Protein AF-A0A251UG62-F1 (afdb_monomer_lite)

InterPro domains:
  IPR005013 Dolichyl-diphosphooligosaccharide--protein glycosyltransferase 48kDa subunit [PTHR10830] (5-87)
  IPR055457 OST48, N-terminal domain [PF03345] (5-78)

pLDDT: mean 80.87, std 14.55, range [36.69, 97.56]

Foldseek 3Di:
DDDDPPDPDALVVVVVCVVVVDDDDDDDALQDDPRNQVNCVVVVHHFDPDSPDFDADPPAADPPPDPPDRQFGWDQDDDPDCVVPNPDRDTDTDSDGD

Organism: Helianthus annuus (NCBI:txid4232)

Structure (mmCIF, N/CA/C/O backbone):
data_AF-A0A251UG62-F1
#
_entry.id   AF-A0A251UG62-F1
#
loop_
_atom_site.group_PDB
_atom_site.id
_atom_site.type_symbol
_atom_site.label_atom_id
_atom_site.label_alt_id
_atom_site.label_comp_id
_atom_site.label_asym_id
_atom_site.label_entity_id
_atom_site.label_seq_id
_atom_site.pdbx_PDB_ins_code
_atom_site.Cartn_x
_atom_site.Cartn_y
_atom_site.Cartn_z
_atom_site.occupancy
_atom_site.B_iso_or_equiv
_atom_site.auth_seq_id
_atom_site.auth_comp_id
_atom_site.auth_asym_id
_atom_site.auth_atom_id
_atom_site.pdbx_PDB_model_num
ATOM 1 N N . MET A 1 1 ? 21.384 3.363 13.323 1.00 36.69 1 MET A N 1
ATOM 2 C CA . MET A 1 1 ? 20.628 4.501 13.884 1.00 36.69 1 MET A CA 1
ATOM 3 C C . MET A 1 1 ? 19.180 4.274 13.510 1.00 36.69 1 MET A C 1
ATOM 5 O O . MET A 1 1 ? 18.905 4.176 12.325 1.00 36.69 1 MET A O 1
ATOM 9 N N . ILE A 1 2 ? 18.317 4.041 14.495 1.00 41.81 2 ILE A N 1
ATOM 10 C CA . ILE A 1 2 ? 16.918 3.649 14.284 1.00 41.81 2 ILE A CA 1
ATOM 11 C C . ILE A 1 2 ? 16.106 4.944 14.219 1.00 41.81 2 ILE A C 1
ATOM 13 O O . ILE A 1 2 ? 16.094 5.698 15.192 1.00 41.81 2 ILE A O 1
ATOM 17 N N . TYR A 1 3 ? 15.512 5.250 13.068 1.00 45.41 3 TYR A N 1
ATOM 18 C CA . TYR A 1 3 ? 14.653 6.421 12.901 1.00 45.41 3 TYR A CA 1
ATOM 19 C C . TYR A 1 3 ? 13.235 6.039 13.325 1.00 45.41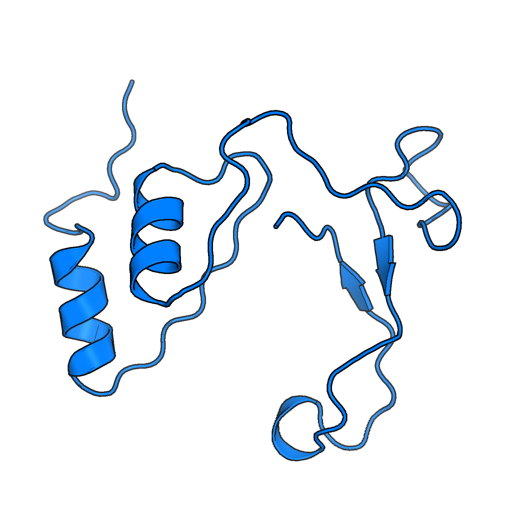 3 TYR A C 1
ATOM 21 O O . TYR A 1 3 ? 12.471 5.482 12.546 1.00 45.41 3 TYR A O 1
ATOM 29 N N . TRP A 1 4 ? 12.902 6.295 14.588 1.00 58.75 4 TRP A N 1
ATOM 30 C CA . TRP A 1 4 ? 11.515 6.291 15.048 1.00 58.75 4 TRP A CA 1
ATOM 31 C C . TRP A 1 4 ? 10.815 7.545 14.513 1.00 58.75 4 TRP A C 1
ATOM 33 O O . TRP A 1 4 ? 11.434 8.614 14.454 1.00 58.75 4 TRP A O 1
ATOM 43 N N . PHE A 1 5 ? 9.537 7.442 14.147 1.00 61.00 5 PHE A N 1
ATOM 44 C CA . PHE A 1 5 ? 8.706 8.625 13.929 1.00 61.00 5 PHE A CA 1
ATOM 45 C C . PHE A 1 5 ? 8.638 9.389 15.259 1.00 61.00 5 PHE A C 1
ATOM 47 O O . PHE A 1 5 ? 8.008 8.941 16.206 1.00 61.00 5 PHE A O 1
ATOM 54 N N . GLY A 1 6 ? 9.385 10.490 15.373 1.00 61.06 6 GLY A N 1
ATOM 55 C CA . GLY A 1 6 ? 9.650 11.160 16.650 1.00 61.06 6 GLY A CA 1
ATOM 56 C C . GLY A 1 6 ? 8.409 11.380 17.531 1.00 61.06 6 GLY A C 1
ATOM 57 O O . GLY A 1 6 ? 7.344 11.749 17.045 1.00 61.06 6 GLY A O 1
ATOM 58 N N . GLY A 1 7 ? 8.569 11.201 18.846 1.00 69.69 7 GLY A N 1
ATOM 59 C CA . GLY A 1 7 ? 7.490 11.345 19.830 1.00 69.69 7 GLY A CA 1
ATOM 60 C C . GLY A 1 7 ? 6.802 10.020 20.177 1.00 69.69 7 GLY A C 1
ATOM 61 O O . GLY A 1 7 ? 7.428 8.964 20.136 1.00 69.69 7 GLY A O 1
ATOM 62 N N . SER A 1 8 ? 5.523 10.087 20.555 1.00 73.62 8 SER A N 1
ATOM 63 C CA . SER A 1 8 ? 4.695 8.945 20.975 1.00 73.62 8 SER A CA 1
ATOM 64 C C . SER A 1 8 ? 3.949 8.267 19.817 1.00 73.62 8 SER A C 1
ATOM 66 O O . SER A 1 8 ? 2.896 7.689 20.046 1.00 73.62 8 SER A O 1
ATOM 68 N N . LEU A 1 9 ? 4.425 8.404 18.573 1.00 83.75 9 LEU A N 1
ATOM 69 C CA . LEU A 1 9 ? 3.736 7.847 17.409 1.00 83.75 9 LEU A CA 1
ATOM 70 C C . LEU A 1 9 ? 4.082 6.366 17.237 1.00 83.75 9 LEU A C 1
ATOM 72 O O . LEU A 1 9 ? 5.140 6.039 16.710 1.00 83.75 9 LEU A O 1
ATOM 76 N N . ASP A 1 10 ? 3.180 5.492 17.667 1.00 89.19 10 ASP A N 1
ATOM 77 C CA . ASP A 1 10 ? 3.235 4.044 17.467 1.00 89.19 10 ASP A CA 1
ATOM 78 C C . ASP A 1 10 ? 2.014 3.534 16.677 1.00 89.19 10 ASP A C 1
ATOM 80 O O . ASP A 1 10 ? 1.140 4.313 16.288 1.00 89.19 10 ASP A O 1
ATOM 84 N N . VAL A 1 11 ? 1.963 2.219 16.417 1.00 92.00 11 VAL A N 1
ATOM 85 C CA . VAL A 1 11 ? 0.852 1.569 15.694 1.00 92.00 11 VAL A CA 1
ATOM 86 C C . VAL A 1 11 ? -0.487 1.883 16.362 1.00 92.00 11 VAL A C 1
ATOM 88 O O . VAL A 1 11 ? -1.413 2.326 15.691 1.00 92.00 11 VAL A O 1
ATOM 91 N N . ALA A 1 12 ? -0.574 1.708 17.684 1.00 92.38 12 ALA A N 1
ATOM 92 C CA . ALA A 1 12 ? -1.806 1.903 18.443 1.00 92.38 12 ALA A CA 1
ATOM 93 C C . ALA A 1 12 ? -2.340 3.334 18.305 1.00 92.38 12 ALA A C 1
ATOM 95 O O . ALA A 1 12 ? -3.520 3.530 18.044 1.00 92.38 12 ALA A O 1
ATOM 96 N N . THR A 1 13 ? -1.460 4.333 18.379 1.00 92.81 13 THR A N 1
ATOM 97 C CA . THR A 1 13 ? -1.835 5.743 18.217 1.00 92.81 13 THR A CA 1
ATOM 98 C C . THR A 1 13 ? -2.391 6.034 16.819 1.00 92.81 13 THR A C 1
ATOM 100 O O . THR A 1 13 ? -3.323 6.828 16.676 1.00 92.81 13 THR A O 1
ATOM 103 N N . VAL A 1 14 ? -1.828 5.415 15.775 1.00 93.12 14 VAL A N 1
ATOM 104 C CA . VAL A 1 14 ? -2.328 5.568 14.399 1.00 93.12 14 VAL A CA 1
ATOM 105 C C . VAL A 1 14 ? -3.680 4.875 14.225 1.00 93.12 14 VAL A C 1
ATOM 107 O O . VAL A 1 14 ? -4.571 5.448 13.599 1.00 93.12 14 VAL A O 1
ATOM 110 N N . LEU A 1 15 ? -3.864 3.689 14.806 1.00 93.50 15 LEU A N 1
ATOM 111 C CA . LEU A 1 15 ? -5.145 2.981 14.770 1.00 93.50 15 LEU A CA 1
ATOM 112 C C . LEU A 1 15 ? -6.235 3.742 15.530 1.00 93.50 15 LEU A C 1
ATOM 114 O O . LEU A 1 15 ? -7.294 3.984 14.964 1.00 93.50 15 LEU A O 1
ATOM 118 N N . ASP A 1 16 ? -5.948 4.242 16.735 1.00 94.81 16 ASP A N 1
ATOM 119 C CA . ASP A 1 16 ? -6.872 5.086 17.505 1.00 94.81 16 ASP A CA 1
ATOM 120 C C . ASP A 1 16 ? -7.295 6.335 16.710 1.00 94.81 16 ASP A C 1
ATOM 122 O O . ASP A 1 16 ? -8.448 6.775 16.764 1.00 94.81 16 ASP A O 1
ATOM 126 N N . PHE A 1 17 ? -6.366 6.925 15.947 1.00 94.38 17 PHE A N 1
ATOM 127 C CA . PHE A 1 17 ? -6.666 8.051 15.067 1.00 94.38 17 PHE A CA 1
ATOM 128 C C . PHE A 1 17 ? -7.668 7.657 13.973 1.00 94.38 17 PHE A C 1
ATOM 130 O O . PHE A 1 17 ? -8.659 8.370 13.794 1.00 94.38 17 PHE A O 1
ATOM 137 N N . VAL A 1 18 ? -7.458 6.527 13.292 1.00 94.56 18 VAL A N 1
ATOM 138 C CA . VAL A 1 18 ? -8.375 6.009 12.261 1.00 94.56 18 VAL A CA 1
ATOM 139 C C . VAL A 1 18 ? -9.735 5.644 12.864 1.00 94.56 18 VAL A C 1
ATOM 141 O O . VAL A 1 18 ? -10.766 6.110 12.373 1.00 94.56 18 VAL A O 1
ATOM 144 N N . ASP A 1 19 ? -9.749 4.925 13.986 1.00 94.94 19 ASP A N 1
ATOM 145 C CA . ASP A 1 19 ? -10.958 4.505 14.705 1.00 94.94 19 ASP A CA 1
ATOM 146 C C . ASP A 1 19 ? -11.776 5.694 15.236 1.00 94.94 19 ASP A C 1
ATOM 148 O O . ASP A 1 19 ? -13.000 5.616 15.366 1.00 94.94 19 ASP A O 1
ATOM 152 N N . SER A 1 20 ? -11.138 6.850 15.458 1.00 97.56 20 SER A N 1
ATOM 153 C CA . SER A 1 20 ? -11.828 8.113 15.765 1.00 97.56 20 SER A CA 1
ATOM 154 C C . SER A 1 20 ? -12.541 8.755 14.556 1.00 97.56 20 SER A C 1
ATOM 156 O O . SER A 1 20 ? -13.069 9.872 14.653 1.00 97.56 20 SER A O 1
ATOM 158 N N . GLY A 1 21 ? -12.574 8.057 13.416 1.00 96.75 21 GLY A N 1
ATOM 159 C CA . GLY A 1 21 ? -13.219 8.472 12.173 1.00 96.75 21 GLY A CA 1
ATOM 160 C C . GLY A 1 21 ? -12.372 9.438 11.349 1.00 96.75 21 GLY A C 1
ATOM 161 O O . GLY A 1 21 ? -12.917 10.372 10.756 1.00 96.75 21 GLY A O 1
ATOM 162 N N . LYS A 1 22 ? -11.043 9.287 11.379 1.00 96.50 22 LYS A N 1
ATOM 163 C CA . LYS A 1 22 ? -10.111 10.094 10.578 1.00 96.50 22 LYS A CA 1
ATOM 164 C C . LYS A 1 22 ? -9.542 9.278 9.428 1.00 96.50 22 LYS A C 1
ATOM 166 O O . LYS A 1 22 ? -9.339 8.077 9.548 1.00 96.50 22 LYS A O 1
ATOM 171 N N . ASP A 1 23 ? -9.231 9.970 8.340 1.00 95.31 23 ASP A N 1
ATOM 172 C CA . ASP A 1 23 ? -8.678 9.346 7.145 1.00 95.31 23 ASP A CA 1
ATOM 173 C C . ASP A 1 23 ? -7.149 9.267 7.220 1.00 95.31 23 ASP A C 1
ATOM 175 O O . ASP A 1 23 ? -6.476 10.227 7.611 1.00 95.31 23 ASP A O 1
ATOM 179 N N . LEU A 1 24 ? -6.604 8.129 6.793 1.00 92.00 24 LEU A N 1
ATOM 180 C CA . LEU A 1 24 ? -5.173 7.867 6.703 1.00 92.00 24 LEU A CA 1
ATOM 181 C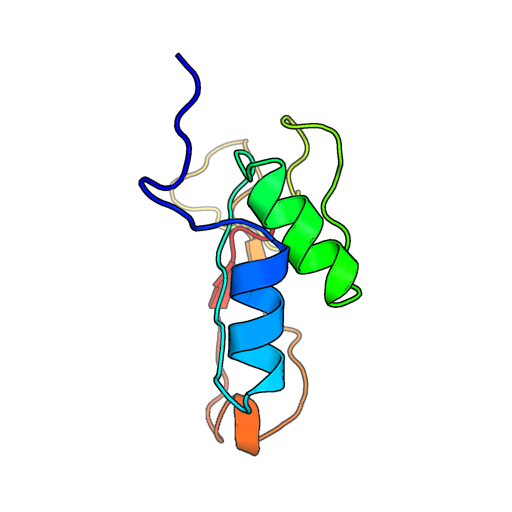 C . LEU A 1 24 ? -4.823 7.431 5.276 1.00 92.00 24 LEU A C 1
ATOM 183 O O . LEU A 1 24 ? -5.418 6.502 4.738 1.00 92.00 24 LEU A O 1
ATOM 187 N N . ILE A 1 25 ? -3.832 8.091 4.675 1.00 92.69 25 ILE A N 1
ATOM 188 C CA . ILE A 1 25 ? -3.229 7.680 3.403 1.00 92.69 25 ILE A CA 1
ATOM 189 C C . ILE A 1 25 ? -1.759 7.384 3.676 1.00 92.69 25 ILE A C 1
ATOM 191 O O . ILE A 1 25 ? -1.016 8.270 4.101 1.00 92.69 25 ILE A O 1
ATOM 195 N N . VAL A 1 26 ? -1.346 6.145 3.416 1.00 90.38 26 VAL A N 1
ATOM 196 C CA . VAL A 1 26 ? 0.046 5.704 3.532 1.00 90.38 26 VAL A CA 1
ATOM 197 C C . VAL A 1 26 ? 0.562 5.362 2.143 1.00 90.38 26 VAL A C 1
ATOM 199 O O . VAL A 1 26 ? -0.086 4.639 1.392 1.00 90.38 26 VAL A O 1
ATOM 202 N N . ALA A 1 27 ? 1.732 5.893 1.809 1.00 89.94 27 ALA A N 1
ATOM 203 C CA . ALA A 1 27 ? 2.494 5.503 0.635 1.00 89.94 27 ALA A CA 1
ATOM 204 C C . ALA A 1 27 ? 3.858 5.005 1.108 1.00 89.94 27 ALA A C 1
ATOM 206 O O . ALA A 1 27 ? 4.486 5.637 1.960 1.00 89.94 27 ALA A O 1
ATOM 207 N N . ALA A 1 28 ? 4.296 3.879 0.562 1.00 87.75 28 ALA A N 1
ATOM 208 C CA . ALA A 1 28 ? 5.567 3.260 0.886 1.00 87.75 28 ALA A CA 1
ATOM 209 C C . ALA A 1 28 ? 6.236 2.743 -0.391 1.00 87.75 28 ALA A C 1
ATOM 211 O O . ALA A 1 28 ? 5.561 2.470 -1.384 1.00 87.75 28 ALA A O 1
ATOM 212 N N . ASP A 1 29 ? 7.560 2.647 -0.355 1.00 86.50 29 ASP A N 1
ATOM 213 C CA . ASP A 1 29 ? 8.370 1.985 -1.375 1.00 86.50 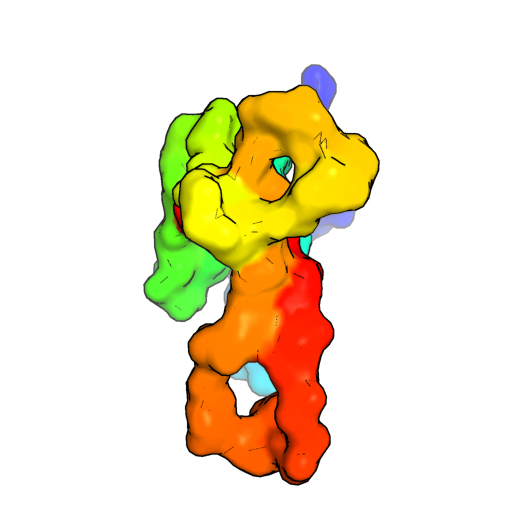29 ASP A CA 1
ATOM 214 C C . ASP A 1 29 ? 9.005 0.710 -0.790 1.00 86.50 29 ASP A C 1
ATOM 216 O O . ASP A 1 29 ? 8.668 0.299 0.323 1.00 86.50 29 ASP A O 1
ATOM 220 N N . ALA A 1 30 ? 9.944 0.093 -1.513 1.00 82.19 30 ALA A N 1
ATOM 221 C CA . ALA A 1 30 ? 10.660 -1.108 -1.066 1.00 82.19 30 ALA A CA 1
ATOM 222 C C . ALA A 1 30 ? 11.346 -0.969 0.315 1.00 82.19 30 ALA A C 1
ATOM 224 O O . ALA A 1 30 ? 11.650 -1.966 0.965 1.00 82.19 30 ALA A O 1
ATOM 225 N N . SER A 1 31 ? 11.570 0.258 0.801 1.00 84.50 31 SER A N 1
ATOM 226 C CA . SER A 1 31 ? 12.146 0.542 2.119 1.00 84.50 31 SER A CA 1
ATOM 227 C C . SER A 1 31 ? 11.108 0.760 3.231 1.00 84.50 31 SER A C 1
ATOM 229 O O . SER A 1 31 ? 11.434 1.338 4.273 1.00 84.50 31 SER A O 1
ATOM 231 N N . ALA A 1 32 ? 9.862 0.302 3.035 1.00 88.50 32 ALA A N 1
ATOM 232 C CA . ALA A 1 32 ? 8.800 0.346 4.040 1.00 88.50 32 ALA A CA 1
ATOM 233 C C . ALA A 1 32 ? 9.286 -0.166 5.407 1.00 88.50 32 ALA A C 1
ATOM 235 O O . ALA A 1 32 ? 9.825 -1.265 5.522 1.00 88.50 32 ALA A O 1
ATOM 236 N N . SER A 1 33 ? 9.080 0.635 6.455 1.00 88.50 33 SER A N 1
ATOM 237 C CA . SER A 1 33 ? 9.494 0.278 7.813 1.00 88.50 33 SER A CA 1
ATOM 238 C C . SER A 1 33 ? 8.547 -0.733 8.459 1.00 88.50 33 SER A C 1
ATOM 240 O O . SER A 1 33 ? 7.366 -0.792 8.113 1.00 88.50 33 SER A O 1
ATOM 242 N N . ASP A 1 34 ? 9.026 -1.440 9.486 1.00 88.94 34 ASP A N 1
ATOM 243 C CA . ASP A 1 34 ? 8.211 -2.367 10.290 1.00 88.94 34 ASP A CA 1
ATOM 244 C C . ASP A 1 34 ? 6.930 -1.711 10.828 1.00 88.94 34 ASP A C 1
ATOM 246 O O . ASP A 1 34 ? 5.888 -2.353 10.921 1.00 88.94 34 ASP A O 1
ATOM 250 N N . LEU A 1 35 ? 6.984 -0.412 11.148 1.00 89.50 35 LEU A N 1
ATOM 251 C CA . LEU A 1 35 ? 5.821 0.353 11.595 1.00 89.50 35 LEU A CA 1
ATOM 252 C C . LEU A 1 35 ? 4.763 0.470 10.487 1.00 89.50 35 LEU A C 1
ATOM 254 O O . LEU A 1 35 ? 3.586 0.249 10.752 1.00 89.50 35 LEU A O 1
ATOM 258 N N . ILE A 1 36 ? 5.177 0.803 9.258 1.00 91.38 36 ILE A N 1
ATOM 259 C CA . ILE A 1 36 ? 4.277 0.902 8.098 1.00 91.38 36 ILE A CA 1
ATOM 260 C C . ILE A 1 36 ? 3.662 -0.463 7.793 1.00 91.38 36 ILE A C 1
ATOM 262 O O . ILE A 1 36 ? 2.446 -0.552 7.631 1.00 91.38 36 ILE A O 1
ATOM 266 N N . ARG A 1 37 ? 4.491 -1.515 7.771 1.00 91.00 37 ARG A N 1
ATOM 267 C CA . ARG A 1 37 ? 4.040 -2.894 7.543 1.00 91.00 37 ARG A CA 1
ATOM 268 C C . ARG A 1 37 ? 3.023 -3.323 8.600 1.00 91.00 37 ARG A C 1
ATOM 270 O O . ARG A 1 37 ? 1.963 -3.826 8.254 1.00 91.00 37 ARG A O 1
ATOM 277 N N . SER A 1 38 ? 3.291 -3.024 9.872 1.00 93.12 38 SER A N 1
ATOM 278 C CA . SER A 1 38 ? 2.375 -3.335 10.978 1.00 93.12 38 SER A CA 1
ATOM 279 C C . SER A 1 38 ? 1.044 -2.585 10.864 1.00 93.12 38 SER A C 1
ATOM 281 O O . SER A 1 38 ? -0.007 -3.195 11.002 1.00 93.12 38 SER A O 1
ATOM 283 N N . ILE A 1 39 ? 1.060 -1.277 10.575 1.00 93.44 39 ILE A N 1
ATOM 284 C CA . ILE A 1 39 ? -0.177 -0.490 10.396 1.00 93.44 39 ILE A CA 1
ATOM 285 C C . ILE A 1 39 ? -1.010 -1.041 9.231 1.00 93.44 39 ILE A C 1
ATOM 287 O O . ILE A 1 39 ? -2.232 -1.136 9.338 1.00 93.44 39 ILE A O 1
ATOM 291 N N . ALA A 1 40 ? -0.361 -1.403 8.124 1.00 93.38 40 ALA A N 1
ATOM 292 C CA . ALA A 1 40 ? -1.034 -1.972 6.966 1.00 93.38 40 ALA A CA 1
ATOM 293 C C . ALA A 1 40 ? -1.646 -3.348 7.267 1.00 93.38 40 ALA A C 1
ATOM 295 O O . ALA A 1 40 ? -2.806 -3.573 6.916 1.00 93.38 40 ALA A O 1
ATOM 296 N N . ALA A 1 41 ? -0.922 -4.216 7.981 1.00 93.31 41 ALA A N 1
ATOM 297 C CA . ALA A 1 41 ? -1.400 -5.542 8.370 1.00 93.31 41 ALA A CA 1
ATOM 298 C C . ALA A 1 41 ? -2.642 -5.458 9.276 1.00 93.31 41 ALA A C 1
ATOM 300 O O . ALA A 1 41 ? -3.616 -6.180 9.066 1.00 93.31 41 ALA A O 1
ATOM 301 N N . GLU A 1 42 ? -2.675 -4.505 10.213 1.00 93.69 42 GLU A N 1
ATOM 302 C CA . GLU A 1 42 ? -3.857 -4.219 11.047 1.00 93.69 42 GLU A CA 1
ATOM 303 C C . GLU A 1 42 ? -5.050 -3.691 10.222 1.00 93.69 42 GLU A C 1
ATOM 305 O O . GLU A 1 42 ? -6.208 -3.860 10.602 1.00 93.69 42 GLU A O 1
ATOM 310 N N . CYS A 1 43 ? -4.784 -3.112 9.046 1.00 91.31 43 CYS A N 1
ATOM 311 C CA . CYS A 1 43 ? -5.796 -2.731 8.056 1.00 91.31 43 CYS A CA 1
ATOM 312 C C . CYS A 1 43 ? -6.126 -3.856 7.048 1.00 91.31 43 CYS A C 1
ATOM 314 O O . CYS A 1 43 ? -6.939 -3.644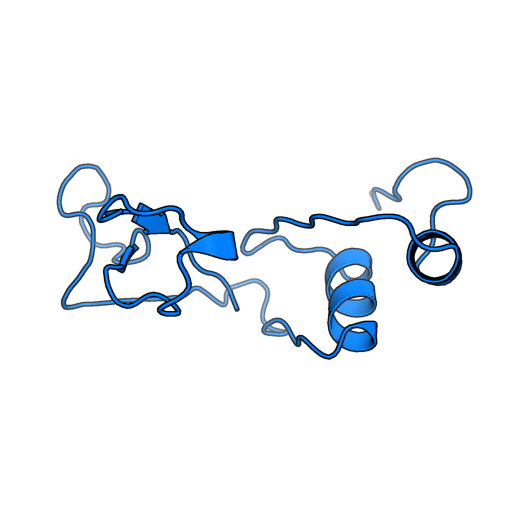 6.145 1.00 91.31 43 CYS A O 1
ATOM 316 N N . GLY A 1 44 ? -5.519 -5.042 7.178 1.00 92.88 44 GLY A N 1
ATOM 317 C CA . GLY A 1 44 ? -5.730 -6.199 6.301 1.00 92.88 44 GLY A CA 1
ATOM 318 C C . GLY A 1 44 ? -4.937 -6.185 4.988 1.00 92.88 44 GLY A C 1
ATOM 319 O O . GLY A 1 44 ? -5.347 -6.847 4.033 1.00 92.88 44 GLY A O 1
ATOM 320 N N . VAL A 1 45 ? -3.841 -5.423 4.915 1.00 92.06 45 VAL A N 1
ATOM 321 C CA . VAL A 1 45 ? -2.922 -5.371 3.767 1.00 92.06 45 VAL A CA 1
ATOM 322 C C . VAL A 1 45 ? -1.524 -5.783 4.217 1.00 92.06 45 VAL A C 1
ATOM 324 O O . VAL A 1 45 ? -0.910 -5.095 5.025 1.00 92.06 45 VAL A O 1
ATOM 327 N N . ASP A 1 46 ? -0.997 -6.857 3.639 1.00 91.00 46 ASP A N 1
ATOM 328 C CA . ASP A 1 46 ? 0.353 -7.338 3.928 1.00 91.00 46 ASP A CA 1
ATOM 329 C C . ASP A 1 46 ? 1.327 -6.880 2.839 1.00 91.00 46 ASP A C 1
ATOM 331 O O . ASP A 1 46 ? 1.038 -7.008 1.648 1.00 91.00 46 ASP A O 1
ATOM 335 N N . PHE A 1 47 ? 2.474 -6.352 3.266 1.00 89.62 47 PHE A N 1
ATOM 336 C CA . PHE A 1 47 ? 3.612 -6.065 2.394 1.00 89.62 47 PHE A CA 1
ATOM 337 C C . PHE A 1 47 ? 4.552 -7.274 2.348 1.00 89.62 47 PHE A C 1
ATOM 339 O O . PHE A 1 47 ? 4.627 -8.031 3.318 1.00 89.62 47 PHE A O 1
ATOM 346 N N . ASP A 1 48 ? 5.316 -7.426 1.270 1.00 88.50 48 ASP A N 1
ATOM 347 C CA . ASP A 1 48 ? 6.367 -8.434 1.187 1.00 88.50 48 ASP A CA 1
ATOM 348 C C . ASP A 1 48 ? 7.423 -8.204 2.282 1.00 88.50 48 ASP A C 1
ATOM 350 O O . ASP A 1 48 ? 7.883 -7.084 2.548 1.00 88.50 48 ASP A O 1
ATOM 354 N N . GLU A 1 49 ? 7.796 -9.293 2.952 1.00 81.94 49 GLU A N 1
ATOM 355 C CA . GLU A 1 49 ? 8.738 -9.252 4.061 1.00 81.94 49 GLU A CA 1
ATOM 356 C C . GLU A 1 49 ? 10.179 -9.023 3.593 1.00 81.94 49 GLU A C 1
ATOM 358 O O . GLU A 1 49 ? 10.983 -8.448 4.336 1.00 81.94 49 GLU A O 1
ATOM 363 N N . ASP A 1 50 ? 10.516 -9.419 2.363 1.00 85.88 50 ASP A N 1
ATOM 364 C CA . ASP A 1 50 ? 11.840 -9.211 1.793 1.00 85.88 50 ASP A CA 1
ATOM 365 C C . ASP A 1 50 ? 12.019 -7.727 1.411 1.00 85.88 50 ASP A C 1
ATOM 367 O O . ASP A 1 50 ? 11.344 -7.222 0.517 1.00 85.88 50 ASP A O 1
ATOM 371 N N . PRO A 1 51 ? 12.954 -6.988 2.037 1.00 80.50 51 PRO A N 1
ATOM 372 C CA . PRO A 1 51 ? 13.206 -5.583 1.703 1.00 80.50 51 PRO A CA 1
ATOM 373 C C . PRO A 1 51 ? 13.784 -5.382 0.289 1.00 80.50 51 PRO A C 1
ATOM 375 O O . PRO A 1 51 ? 13.952 -4.245 -0.151 1.00 80.50 51 PRO A O 1
ATOM 378 N N . SER A 1 52 ? 14.146 -6.462 -0.409 1.00 83.06 52 SER A N 1
ATOM 379 C CA . SER A 1 52 ? 14.544 -6.442 -1.817 1.00 83.06 52 SER A CA 1
ATOM 380 C C . SER A 1 52 ? 13.407 -6.784 -2.784 1.00 83.06 52 SER A C 1
ATOM 382 O O . SER A 1 52 ? 13.611 -6.698 -3.998 1.00 83.06 52 SER A O 1
ATOM 384 N N . ALA A 1 53 ? 12.223 -7.142 -2.277 1.00 85.81 53 ALA A N 1
ATOM 385 C CA . ALA A 1 53 ? 11.061 -7.419 -3.104 1.00 85.81 53 ALA A CA 1
ATOM 386 C C . ALA A 1 53 ? 10.593 -6.158 -3.838 1.00 85.81 53 ALA A C 1
ATOM 388 O O . ALA A 1 53 ? 10.463 -5.070 -3.273 1.00 85.81 53 ALA A O 1
ATOM 389 N N . VAL A 1 54 ? 10.339 -6.325 -5.133 1.00 85.31 54 VAL A N 1
ATOM 390 C CA . VAL A 1 54 ? 9.859 -5.278 -6.032 1.00 85.31 54 VAL A CA 1
ATOM 391 C C . VAL A 1 54 ? 8.865 -5.867 -7.025 1.00 85.31 54 VAL A C 1
ATOM 393 O O . VAL A 1 54 ? 8.994 -7.029 -7.419 1.00 85.31 54 VAL A O 1
ATOM 396 N N . VAL A 1 55 ? 7.883 -5.079 -7.469 1.00 86.56 55 VAL A N 1
ATOM 397 C CA . VAL A 1 55 ? 6.970 -5.521 -8.533 1.00 86.56 55 VAL A CA 1
ATOM 398 C C . VAL A 1 55 ? 7.647 -5.331 -9.883 1.00 86.56 55 VAL A C 1
ATOM 400 O O . VAL A 1 55 ? 8.151 -4.255 -10.201 1.00 86.56 55 VAL A O 1
ATOM 403 N N . ILE A 1 56 ? 7.641 -6.395 -10.682 1.00 86.69 56 ILE A N 1
ATOM 404 C CA . ILE A 1 56 ? 8.286 -6.450 -11.992 1.00 86.69 56 ILE A CA 1
ATOM 405 C C . ILE A 1 56 ? 7.239 -6.823 -13.040 1.00 86.69 56 ILE A C 1
ATOM 407 O O . ILE A 1 56 ? 6.574 -7.853 -12.910 1.00 86.69 56 ILE A O 1
ATOM 411 N N . ASP A 1 57 ? 7.136 -6.033 -14.111 1.00 85.06 57 ASP A N 1
ATOM 412 C CA . ASP A 1 57 ? 6.344 -6.371 -15.298 1.00 85.06 57 ASP A CA 1
ATOM 413 C C . ASP A 1 57 ? 7.217 -6.304 -16.558 1.00 85.06 57 ASP A C 1
ATOM 415 O O . ASP A 1 57 ? 7.839 -5.292 -16.861 1.00 85.06 57 ASP A O 1
ATOM 419 N N . HIS A 1 58 ? 7.235 -7.393 -17.324 1.00 87.88 58 HIS A N 1
ATOM 420 C CA . HIS A 1 58 ? 7.956 -7.493 -18.595 1.00 87.88 58 HIS A CA 1
ATOM 421 C C . HIS A 1 58 ? 7.130 -7.024 -19.804 1.00 87.88 58 HIS A C 1
ATOM 423 O O . HIS A 1 58 ? 7.675 -6.872 -20.897 1.00 87.88 58 HIS A O 1
ATOM 429 N N . GLY A 1 59 ? 5.817 -6.850 -19.641 1.00 85.38 59 GLY A N 1
ATOM 430 C CA . GLY A 1 59 ? 4.894 -6.436 -20.694 1.00 85.38 59 GLY A CA 1
ATOM 431 C C . GLY A 1 59 ? 4.580 -4.945 -20.651 1.00 85.38 59 GLY A C 1
ATOM 432 O O . GLY A 1 59 ? 4.738 -4.258 -21.661 1.00 85.38 59 GLY A O 1
ATOM 433 N N . SER A 1 60 ? 4.150 -4.441 -19.492 1.00 84.56 60 SER A N 1
ATOM 434 C CA . SER A 1 60 ? 3.641 -3.071 -19.338 1.00 84.56 60 SER A CA 1
ATOM 435 C C . SER A 1 60 ? 4.538 -2.226 -18.433 1.00 84.56 60 SER A C 1
ATOM 437 O O . SER A 1 60 ? 4.099 -1.693 -17.419 1.00 84.56 60 SER A O 1
ATOM 439 N N . TYR A 1 61 ? 5.806 -2.067 -18.812 1.00 83.00 61 TYR A N 1
ATOM 440 C CA . TYR A 1 61 ? 6.756 -1.190 -18.120 1.00 83.00 61 TYR A CA 1
ATOM 441 C C . TYR A 1 61 ? 7.083 0.067 -18.933 1.00 83.00 61 TYR A C 1
ATOM 443 O O . TYR A 1 61 ? 6.925 0.126 -20.157 1.00 83.00 61 TYR A O 1
ATOM 451 N N . ALA A 1 62 ? 7.559 1.104 -18.249 1.00 77.31 62 ALA A N 1
ATOM 452 C CA . ALA A 1 62 ? 8.024 2.320 -18.893 1.00 77.31 62 ALA A CA 1
ATOM 453 C C . ALA A 1 62 ? 9.378 2.083 -19.584 1.00 77.31 62 ALA A C 1
ATOM 455 O O . ALA A 1 62 ? 10.405 1.886 -18.945 1.00 77.31 62 ALA A O 1
ATOM 456 N N . VAL A 1 63 ? 9.388 2.150 -20.917 1.00 73.31 63 VAL A N 1
ATOM 457 C CA . VAL A 1 63 ? 10.604 1.974 -21.735 1.00 73.31 63 VAL A CA 1
ATOM 458 C C . VAL A 1 63 ? 11.547 3.189 -21.640 1.00 73.31 63 VAL A C 1
ATOM 460 O O . VAL A 1 63 ? 12.735 3.087 -21.930 1.00 73.31 63 VAL A O 1
ATOM 463 N N . SER A 1 64 ? 11.049 4.356 -21.212 1.00 66.00 64 SER A N 1
ATOM 464 C CA . SER A 1 64 ? 11.848 5.579 -21.073 1.00 66.00 64 SER A CA 1
ATOM 465 C C . SER A 1 64 ? 12.386 5.761 -19.650 1.00 66.00 64 SER A C 1
ATOM 467 O O . SER A 1 64 ? 11.604 5.988 -18.730 1.00 66.00 64 SER A O 1
ATOM 469 N N . GLY A 1 65 ? 13.713 5.761 -19.484 1.00 57.69 65 GLY A N 1
ATOM 470 C CA . GLY A 1 65 ? 14.386 6.151 -18.233 1.00 57.69 65 GLY A CA 1
ATOM 471 C C . GLY A 1 65 ? 14.779 5.005 -17.295 1.00 57.69 65 GLY A C 1
ATOM 472 O O . GLY A 1 65 ? 15.475 5.258 -16.318 1.00 57.69 65 GLY A O 1
ATOM 473 N N . THR A 1 66 ? 14.391 3.765 -17.604 1.00 57.00 66 THR A N 1
ATOM 474 C CA . THR A 1 66 ? 14.687 2.556 -16.813 1.00 57.00 66 THR A CA 1
ATOM 475 C C . THR A 1 66 ? 15.095 1.411 -17.741 1.00 57.00 66 THR A C 1
ATOM 477 O O . THR A 1 66 ? 14.352 0.449 -17.942 1.00 57.00 66 THR A O 1
ATOM 480 N N . GLU A 1 67 ? 16.245 1.548 -18.401 1.00 58.47 67 GLU A N 1
ATOM 481 C CA . GLU A 1 67 ? 16.740 0.526 -19.325 1.00 58.47 67 GLU A CA 1
ATOM 482 C C . GLU A 1 67 ? 17.194 -0.713 -18.530 1.00 58.47 67 GLU A C 1
ATOM 484 O O . GLU A 1 67 ? 18.261 -0.709 -17.926 1.00 58.47 67 GLU A O 1
ATOM 489 N N . GLY A 1 68 ? 16.359 -1.759 -18.508 1.00 64.25 68 GLY A N 1
ATOM 490 C CA . GLY A 1 68 ? 16.692 -3.084 -17.963 1.00 64.25 68 GLY A CA 1
ATOM 491 C C . GLY A 1 68 ? 16.003 -3.480 -16.654 1.00 64.25 68 GLY A C 1
ATOM 492 O O . GLY A 1 68 ? 15.948 -4.669 -16.358 1.00 64.25 68 GLY A O 1
ATOM 493 N N . ASP A 1 69 ? 15.429 -2.529 -15.915 1.00 74.31 69 ASP A N 1
ATOM 494 C CA . ASP A 1 69 ? 15.011 -2.790 -14.530 1.00 74.31 69 ASP A CA 1
ATOM 495 C C . ASP A 1 69 ? 13.537 -3.195 -14.374 1.00 74.31 69 ASP A C 1
ATOM 497 O O . ASP A 1 69 ? 13.180 -3.767 -13.355 1.00 74.31 69 ASP A O 1
ATOM 501 N N . HIS A 1 70 ? 12.675 -2.938 -15.367 1.00 83.94 70 HIS A N 1
ATOM 502 C CA . HIS A 1 70 ? 11.272 -3.414 -15.426 1.00 83.94 70 HIS A CA 1
ATOM 503 C C . HIS A 1 70 ? 10.404 -3.157 -14.164 1.00 83.94 70 HIS A C 1
ATOM 505 O O . HIS A 1 70 ? 9.360 -3.781 -13.997 1.00 83.94 70 HIS A O 1
ATOM 511 N N . MET A 1 71 ? 10.814 -2.226 -13.292 1.00 82.50 71 MET A N 1
ATOM 512 C CA . MET A 1 71 ? 10.148 -1.891 -12.020 1.00 82.50 71 MET A CA 1
ATOM 513 C C . MET A 1 71 ? 9.190 -0.69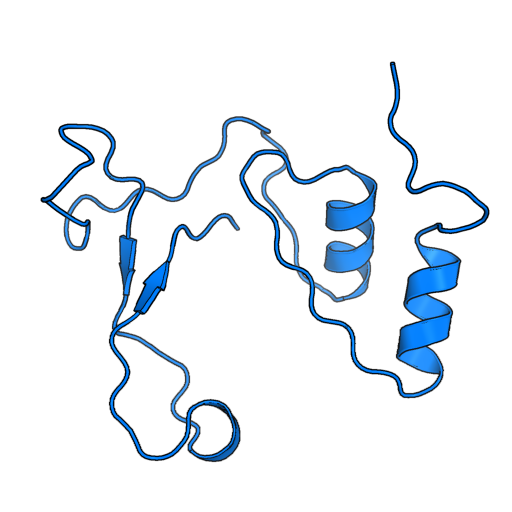5 -12.120 1.00 82.50 71 MET A C 1
ATOM 515 O O . MET A 1 71 ? 8.346 -0.490 -11.250 1.00 82.50 71 MET A O 1
ATOM 519 N N . LEU A 1 72 ? 9.317 0.135 -13.161 1.00 85.31 72 LEU A N 1
ATOM 520 C CA . LEU A 1 72 ? 8.395 1.247 -13.389 1.00 85.31 72 LEU A CA 1
ATOM 521 C C . LEU A 1 72 ? 7.222 0.763 -14.240 1.00 85.31 72 LEU A C 1
ATOM 523 O O . LEU A 1 72 ? 7.348 0.641 -15.460 1.00 85.31 72 LEU A O 1
ATOM 527 N N . ILE A 1 73 ? 6.092 0.486 -13.593 1.00 85.50 73 ILE A N 1
ATOM 528 C CA . ILE A 1 73 ? 4.955 -0.199 -14.209 1.00 85.50 73 ILE A CA 1
ATOM 529 C C . ILE A 1 73 ? 3.930 0.815 -14.723 1.00 85.50 73 ILE A C 1
ATOM 531 O O . ILE A 1 73 ? 3.538 1.758 -14.032 1.00 85.50 73 ILE A O 1
ATOM 535 N N . ALA A 1 74 ? 3.462 0.611 -15.950 1.00 84.44 74 ALA A N 1
ATOM 536 C CA . ALA A 1 74 ? 2.325 1.317 -16.518 1.00 84.44 74 ALA A CA 1
ATOM 537 C C . ALA A 1 74 ? 1.074 0.446 -16.360 1.00 84.44 74 ALA A C 1
ATOM 539 O O . ALA A 1 74 ? 0.912 -0.547 -17.063 1.00 84.44 74 ALA A O 1
ATOM 540 N N . ALA A 1 75 ? 0.175 0.834 -15.456 1.00 84.38 75 ALA A N 1
ATOM 541 C CA . ALA A 1 75 ? -1.069 0.112 -15.215 1.00 84.38 75 ALA A CA 1
ATOM 542 C C . ALA A 1 75 ? -2.257 0.826 -15.878 1.00 84.38 75 ALA A C 1
ATOM 544 O O . ALA A 1 75 ? -2.321 2.061 -15.918 1.00 84.38 75 ALA A O 1
ATOM 545 N N . ASP A 1 76 ? -3.215 0.053 -16.392 1.00 86.19 76 ASP A N 1
ATOM 546 C CA . ASP A 1 76 ? -4.494 0.581 -16.878 1.00 86.19 76 ASP A CA 1
ATOM 547 C C . ASP A 1 76 ? -5.735 -0.231 -16.473 1.00 86.19 76 ASP A C 1
ATOM 549 O O . ASP A 1 76 ? -6.849 0.125 -16.872 1.00 86.19 76 ASP A O 1
ATOM 553 N N . ASP A 1 77 ? -5.558 -1.251 -15.627 1.00 86.19 77 ASP A N 1
ATOM 554 C CA . ASP A 1 77 ? -6.656 -1.970 -14.985 1.00 86.19 77 ASP A CA 1
ATOM 555 C C . ASP A 1 77 ? -6.908 -1.406 -13.582 1.00 86.19 77 ASP A C 1
ATOM 557 O O . ASP A 1 77 ? -6.101 -1.555 -12.665 1.00 86.19 77 ASP A O 1
ATOM 561 N N . PHE A 1 78 ? -8.031 -0.707 -13.432 1.00 86.62 78 PHE A N 1
ATOM 562 C CA . PHE A 1 78 ? -8.407 -0.018 -12.203 1.00 86.62 78 PHE A CA 1
ATOM 563 C C . PHE A 1 78 ? -9.787 -0.457 -11.736 1.00 86.62 78 PHE A C 1
ATOM 565 O O . PHE A 1 78 ? -10.640 -0.867 -12.532 1.00 86.62 78 PHE A O 1
ATOM 572 N N . ILE A 1 79 ? -10.055 -0.277 -10.440 1.00 87.56 79 ILE A N 1
ATOM 573 C CA . ILE A 1 79 ? -11.402 -0.469 -9.913 1.00 87.56 79 ILE A CA 1
ATOM 574 C C . ILE A 1 79 ? -12.382 0.475 -10.623 1.00 87.56 79 ILE A C 1
ATOM 576 O O . ILE A 1 79 ? -12.170 1.683 -10.714 1.00 87.56 79 ILE A O 1
ATOM 580 N N . LYS A 1 80 ? -13.472 -0.075 -11.159 1.00 87.38 80 LYS A N 1
ATOM 581 C CA . LYS A 1 80 ? -14.453 0.697 -11.933 1.00 87.38 80 LYS A CA 1
ATOM 582 C C . LYS A 1 80 ? -15.398 1.435 -10.989 1.00 87.38 80 LYS A C 1
ATOM 584 O O . LYS A 1 80 ? -16.478 0.938 -10.682 1.00 87.38 80 LYS A O 1
ATOM 589 N N . SER A 1 81 ? -14.967 2.598 -10.506 1.00 87.94 81 SER A N 1
ATOM 590 C CA . SER A 1 81 ? -15.745 3.442 -9.598 1.00 87.94 81 SER A CA 1
ATOM 591 C C . SER A 1 81 ? -15.550 4.927 -9.898 1.00 87.94 81 SER A C 1
ATOM 593 O O . SER A 1 81 ? -14.490 5.490 -9.621 1.00 87.94 81 SER A O 1
ATOM 595 N N . ASP A 1 82 ? -16.610 5.575 -10.384 1.00 90.38 82 ASP A N 1
ATOM 596 C CA . ASP A 1 82 ? -16.626 7.021 -10.645 1.00 90.38 82 ASP A CA 1
ATOM 597 C C . ASP A 1 82 ? -16.458 7.845 -9.359 1.00 90.38 82 ASP A C 1
ATOM 599 O O . ASP A 1 82 ? -15.964 8.968 -9.404 1.00 90.38 82 ASP A O 1
ATOM 603 N N . VAL A 1 83 ? -16.849 7.296 -8.203 1.00 91.69 83 VAL A N 1
ATOM 604 C CA . VAL A 1 83 ? -16.724 7.975 -6.902 1.00 91.69 83 VAL A CA 1
ATOM 605 C C . VAL A 1 83 ? -15.261 8.067 -6.461 1.00 91.69 83 VAL A C 1
ATOM 607 O O . VAL A 1 83 ? -14.878 9.051 -5.837 1.00 91.69 83 VAL A O 1
ATOM 610 N N . LEU A 1 84 ? -14.446 7.059 -6.787 1.00 86.62 84 LEU A N 1
ATOM 611 C CA . LEU A 1 84 ? -13.040 6.994 -6.375 1.00 86.62 84 LEU A CA 1
ATOM 612 C C . LEU A 1 84 ? -12.093 7.601 -7.416 1.00 86.62 84 LEU A C 1
ATOM 614 O O . LEU A 1 84 ? -11.149 8.293 -7.051 1.00 86.62 84 LEU A O 1
ATOM 618 N N . LEU A 1 85 ? -12.334 7.343 -8.705 1.00 87.50 85 LEU A N 1
ATOM 619 C CA . LEU A 1 85 ? -11.423 7.729 -9.793 1.00 87.50 85 LEU A CA 1
ATOM 620 C C . LEU A 1 85 ? -11.936 8.903 -10.640 1.00 87.50 85 LEU A C 1
ATOM 622 O O . LEU A 1 85 ? -11.200 9.435 -11.473 1.00 87.50 85 LEU A O 1
ATOM 626 N N . GLY A 1 86 ? -13.189 9.321 -10.441 1.00 86.44 86 GLY A N 1
ATOM 627 C CA . GLY A 1 86 ? -13.863 10.264 -11.328 1.00 86.44 86 GLY A CA 1
ATOM 628 C C . GLY A 1 86 ? -14.203 9.652 -12.691 1.00 86.44 86 GLY A C 1
ATOM 629 O O . GLY A 1 86 ? -13.900 8.503 -12.992 1.00 86.44 86 GLY A O 1
ATOM 630 N N . SER A 1 87 ? -14.827 10.447 -13.559 1.00 79.88 87 SER A N 1
ATOM 631 C CA . SER A 1 87 ? -15.299 10.005 -14.885 1.00 79.88 87 SER A CA 1
ATOM 632 C C . SER A 1 87 ? -14.202 9.974 -15.962 1.00 79.88 87 SER A C 1
ATOM 634 O O . SER A 1 87 ? -14.494 9.829 -17.151 1.00 79.88 87 SER A O 1
ATOM 636 N N . ILE A 1 88 ? -12.942 10.200 -15.582 1.00 73.88 88 ILE A N 1
ATOM 637 C CA . ILE A 1 88 ? -11.828 10.374 -16.515 1.00 73.88 88 ILE A CA 1
ATOM 638 C C . ILE A 1 88 ? -11.072 9.055 -16.626 1.00 73.88 88 ILE A C 1
ATOM 640 O O . ILE A 1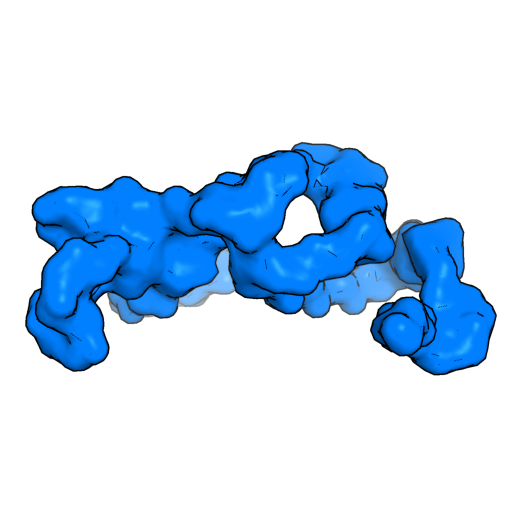 88 ? -10.699 8.450 -15.625 1.00 73.88 88 ILE A O 1
ATOM 644 N N . LYS A 1 89 ? -10.788 8.622 -17.859 1.00 66.69 89 LYS A N 1
ATOM 645 C CA . LYS A 1 89 ? -9.902 7.480 -18.088 1.00 66.69 89 LYS A CA 1
ATOM 646 C C . LYS A 1 89 ? -8.476 7.859 -17.684 1.00 66.69 89 LYS A C 1
ATOM 648 O O . LYS A 1 89 ? -7.788 8.564 -18.423 1.00 66.69 89 LYS A O 1
ATOM 653 N N . LEU A 1 90 ? -8.050 7.385 -16.521 1.00 66.62 90 LEU A N 1
ATOM 654 C CA . LEU A 1 90 ? -6.691 7.553 -16.024 1.00 66.62 90 LEU A CA 1
ATOM 655 C C . LEU A 1 90 ? -5.753 6.551 -16.714 1.00 66.62 90 LEU A C 1
ATOM 657 O O . LEU A 1 90 ? -6.138 5.428 -17.033 1.00 66.62 90 LEU A O 1
ATOM 661 N N . ARG A 1 91 ? -4.516 6.976 -16.965 1.00 61.34 91 ARG A N 1
ATOM 662 C CA . ARG A 1 91 ? -3.364 6.092 -17.170 1.00 61.34 91 ARG A CA 1
ATOM 663 C C . ARG A 1 91 ? -2.345 6.519 -16.134 1.00 61.34 91 ARG A C 1
ATOM 665 O O . ARG A 1 91 ? -1.961 7.687 -16.117 1.00 61.34 91 ARG A O 1
ATOM 672 N N . LEU A 1 92 ? -1.977 5.609 -15.248 1.00 61.59 92 LEU A N 1
ATOM 673 C CA . LEU A 1 92 ? -1.117 5.907 -14.113 1.00 61.59 92 LEU A CA 1
ATOM 674 C C . LEU A 1 92 ? 0.134 5.042 -14.226 1.00 61.59 92 LEU A C 1
ATOM 676 O O . LEU A 1 92 ? 0.053 3.847 -14.510 1.00 61.59 92 LEU A O 1
ATOM 680 N N . ALA A 1 93 ? 1.289 5.668 -14.029 1.00 54.91 93 ALA A N 1
ATOM 681 C CA . ALA A 1 93 ? 2.526 4.948 -13.795 1.00 54.91 93 ALA A CA 1
ATOM 682 C C . ALA A 1 93 ? 2.635 4.728 -12.286 1.00 54.91 93 ALA A C 1
ATOM 684 O O . ALA A 1 93 ? 2.642 5.695 -11.522 1.00 54.91 93 ALA A O 1
ATOM 685 N N . PHE A 1 94 ? 2.677 3.469 -11.874 1.00 59.88 94 PHE A N 1
ATOM 686 C CA . PHE A 1 94 ? 2.871 3.076 -10.489 1.00 59.88 94 PHE A CA 1
ATOM 687 C C . PHE A 1 94 ? 4.211 2.360 -10.380 1.00 59.88 94 PHE A C 1
ATOM 689 O O . PHE A 1 94 ? 4.512 1.452 -11.149 1.00 59.88 94 PHE A O 1
ATOM 696 N N . ALA A 1 95 ? 5.002 2.739 -9.386 1.00 53.09 95 ALA A N 1
ATOM 697 C CA . ALA A 1 95 ? 5.961 1.816 -8.808 1.00 53.09 95 ALA A CA 1
ATOM 698 C C . ALA A 1 95 ? 5.179 1.094 -7.703 1.00 53.09 95 ALA A C 1
ATOM 700 O O . ALA A 1 95 ? 5.007 1.621 -6.606 1.00 53.09 95 ALA A O 1
ATOM 701 N N . CYS A 1 96 ? 4.506 0.005 -8.073 1.00 44.94 96 CYS A N 1
ATOM 702 C CA . CYS A 1 96 ? 3.726 -0.781 -7.125 1.00 44.94 96 CYS A CA 1
ATOM 703 C C . CYS A 1 96 ? 4.709 -1.635 -6.321 1.00 44.94 96 CYS A C 1
ATOM 705 O O . CYS A 1 96 ? 5.616 -2.220 -6.898 1.00 44.94 96 CYS A O 1
ATOM 707 N N . PHE A 1 97 ? 4.558 -1.675 -5.005 1.00 51.16 97 PHE A N 1
ATOM 708 C CA . PHE A 1 97 ? 5.324 -2.542 -4.117 1.00 51.16 97 PHE A CA 1
ATOM 709 C C . PHE A 1 97 ? 4.297 -3.068 -3.119 1.00 51.16 97 PHE A C 1
ATOM 711 O O . PHE A 1 97 ? 3.930 -2.347 -2.193 1.00 51.16 97 PHE A O 1
ATOM 718 N N . ILE A 1 98 ? 3.707 -4.226 -3.422 1.00 45.38 98 ILE A N 1
ATOM 719 C CA . ILE A 1 98 ? 2.931 -4.999 -2.447 1.00 45.38 98 ILE A CA 1
ATOM 720 C C . ILE A 1 98 ? 3.870 -6.090 -1.983 1.00 45.38 98 ILE A C 1
ATOM 722 O O . ILE A 1 98 ? 4.377 -6.804 -2.876 1.00 45.38 98 ILE A O 1
#

Secondary structure (DSSP, 8-state):
-----TTT--HHHHHHHHHTT--------TT--HHHHHHHHHTT-PPPS-TT-----SSSB--SS-TTT--SEEE------HHHH-SS---EEE----

Sequence (98 aa):
MIYWFGGSLDVATVLDFVDSGKDLIVAADASASDLIRSIAAECGVDFDEDPSAVVIDHGSYAVSGTEGDHMLIAADDFIKSDVLLGSIKLRLAFACFI

Radius of gyration: 16.58 Å; chains: 1; bounding box: 37×21×43 Å